Protein AF-A0A5C8BT16-F1 (afdb_monomer)

Sequence (75 aa):
LKQRSKIEPTIGLMKSKCRMDLNRLKGSIGDKLNATLAAIAYNLRMILRIIFYFIIYCLFLQSNQKNCQLVKTNW

Solvent-accessible surface area (backbone atoms only — not comparable to full-atom values): 4275 Å² total; per-residue (Å²): 114,80,70,59,66,69,49,47,62,56,52,53,44,43,34,68,76,46,42,53,79,64,70,87,48,78,60,73,67,27,52,52,50,43,52,52,51,32,53,51,52,56,56,49,52,54,54,51,51,52,52,51,53,49,51,54,50,53,54,50,52,54,55,51,54,53,52,54,51,54,55,66,73,73,112

pLDDT: mean 84.94, std 9.36, range [50.22, 97.19]

Secondary structure (DSSP, 8-state):
-TTHHHHHHHHHHHHHHTTTT---S-HHHHHHHHHHHHHHHHHHHHHHHHHHHHHHHHHHHHHHHHHHHHHHH--

Structure (mmCIF, N/CA/C/O backbone):
data_AF-A0A5C8BT16-F1
#
_entry.id   AF-A0A5C8BT16-F1
#
loop_
_atom_site.group_PDB
_atom_site.id
_atom_site.type_symbol
_atom_site.label_atom_id
_atom_site.label_alt_id
_atom_site.label_comp_id
_atom_site.label_asym_id
_atom_site.label_entity_id
_atom_site.label_seq_id
_atom_site.pdbx_PDB_ins_code
_atom_site.Cartn_x
_atom_site.Cartn_y
_atom_site.Cartn_z
_atom_site.occupancy
_atom_site.B_iso_or_equiv
_atom_site.auth_seq_id
_atom_site.auth_comp_id
_atom_site.auth_asym_id
_atom_site.auth_atom_id
_atom_site.pdbx_PDB_model_num
ATOM 1 N N . LEU A 1 1 ? -13.454 -10.033 -25.074 1.00 62.88 1 LEU A N 1
ATOM 2 C CA . LEU A 1 1 ? -13.267 -8.626 -24.629 1.00 62.88 1 LEU A CA 1
ATOM 3 C C . LEU A 1 1 ? -13.807 -8.318 -23.220 1.00 62.88 1 LEU A C 1
ATOM 5 O O . LEU A 1 1 ? -13.081 -7.689 -22.467 1.00 62.88 1 LEU A O 1
ATOM 9 N N . LYS A 1 2 ? -14.986 -8.814 -22.796 1.00 67.81 2 LYS A N 1
ATOM 10 C CA . LYS A 1 2 ? -15.606 -8.510 -21.475 1.00 67.81 2 LYS A CA 1
ATOM 11 C C . LYS A 1 2 ? -14.737 -8.712 -20.214 1.00 67.81 2 LYS A C 1
ATOM 13 O O . LYS A 1 2 ? -14.955 -8.029 -19.221 1.00 67.81 2 LYS A O 1
ATOM 18 N N . GLN A 1 3 ? -13.782 -9.647 -20.216 1.00 72.38 3 GLN A N 1
ATOM 19 C CA . GLN A 1 3 ? -12.943 -9.915 -19.035 1.00 72.38 3 GLN A CA 1
ATOM 20 C C . GLN A 1 3 ? -11.776 -8.924 -18.885 1.00 72.38 3 GLN A C 1
ATOM 22 O O . GLN A 1 3 ? -11.414 -8.573 -17.766 1.00 72.38 3 GLN A O 1
ATOM 27 N N . ARG A 1 4 ? -11.226 -8.420 -20.000 1.00 73.56 4 ARG A N 1
ATOM 28 C CA . ARG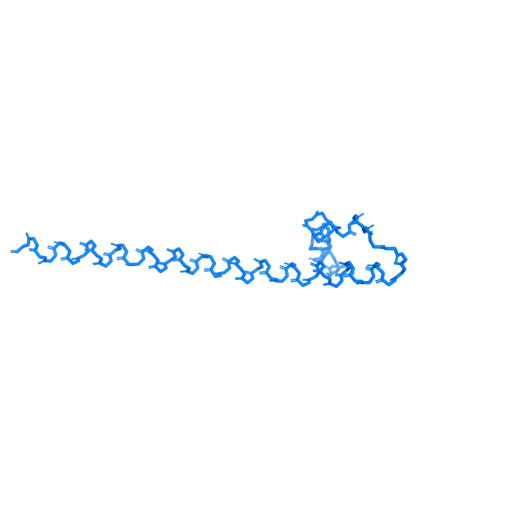 A 1 4 ? -10.128 -7.436 -19.992 1.00 73.56 4 ARG A CA 1
ATOM 29 C C . ARG A 1 4 ? -10.592 -6.096 -19.410 1.00 73.56 4 ARG A C 1
ATOM 31 O O . ARG A 1 4 ? -9.880 -5.502 -18.612 1.00 73.56 4 ARG A O 1
ATOM 38 N N . SER A 1 5 ? -11.839 -5.707 -19.671 1.00 80.44 5 SER A N 1
ATOM 39 C CA . SER A 1 5 ? -12.450 -4.489 -19.119 1.00 80.44 5 SER A CA 1
ATOM 40 C C . SER A 1 5 ? -12.514 -4.453 -17.586 1.00 80.44 5 SER A C 1
ATOM 42 O O . SER A 1 5 ? -12.566 -3.374 -17.012 1.00 80.44 5 SER A O 1
ATOM 44 N N . LYS A 1 6 ? -12.486 -5.609 -16.904 1.00 82.25 6 LYS A N 1
ATOM 45 C CA . LYS A 1 6 ? -12.485 -5.665 -15.431 1.00 82.25 6 LYS A CA 1
ATOM 46 C C . LYS A 1 6 ? -11.119 -5.339 -14.822 1.00 82.25 6 LYS A C 1
ATOM 48 O O . LYS A 1 6 ? -11.067 -4.844 -13.703 1.00 82.25 6 LYS A O 1
ATOM 53 N N . ILE A 1 7 ? -10.027 -5.622 -15.539 1.00 84.31 7 ILE A N 1
ATOM 54 C CA . ILE A 1 7 ? -8.656 -5.401 -15.049 1.00 84.31 7 ILE A CA 1
ATOM 55 C C . ILE A 1 7 ? -8.091 -4.039 -15.462 1.00 84.31 7 ILE A C 1
ATOM 57 O O . ILE A 1 7 ? -7.227 -3.510 -14.769 1.00 84.31 7 ILE A O 1
ATOM 61 N N . GLU A 1 8 ? -8.591 -3.455 -16.553 1.00 87.56 8 GLU A N 1
ATOM 62 C CA . GLU A 1 8 ? -8.207 -2.118 -17.023 1.00 87.56 8 GLU A CA 1
ATOM 63 C C . GLU A 1 8 ? -8.270 -1.028 -15.941 1.00 87.56 8 GLU A C 1
ATOM 65 O O . GLU A 1 8 ? -7.277 -0.312 -15.794 1.00 87.56 8 GLU A O 1
ATOM 70 N N . PRO A 1 9 ? -9.336 -0.914 -15.120 1.00 87.31 9 PRO A N 1
ATOM 71 C CA . PRO A 1 9 ? -9.362 0.083 -14.051 1.00 87.31 9 PRO A CA 1
ATOM 72 C C . PRO A 1 9 ? -8.260 -0.148 -13.009 1.00 87.31 9 PRO A C 1
ATOM 74 O O . PRO A 1 9 ? -7.645 0.810 -12.542 1.00 87.31 9 PRO A O 1
ATOM 77 N N . THR A 1 10 ? -7.945 -1.403 -12.676 1.00 86.19 10 THR A N 1
ATOM 78 C CA . THR A 1 10 ? -6.852 -1.731 -11.746 1.00 86.19 10 THR A CA 1
ATOM 79 C C . THR A 1 10 ? -5.488 -1.394 -12.356 1.00 86.19 10 THR A C 1
ATOM 81 O O . THR A 1 10 ? -4.625 -0.860 -11.662 1.00 86.19 10 THR A O 1
ATOM 84 N N . ILE A 1 11 ? -5.294 -1.634 -13.657 1.00 84.75 11 ILE A N 1
ATOM 85 C CA . ILE A 1 11 ? -4.066 -1.264 -14.378 1.00 84.75 11 ILE A CA 1
ATOM 86 C C . ILE A 1 11 ? -3.908 0.260 -14.443 1.00 84.75 11 ILE A C 1
ATOM 88 O O . ILE A 1 11 ? -2.834 0.768 -14.124 1.00 84.75 11 ILE A O 1
ATOM 92 N N . GLY A 1 12 ? -4.965 1.004 -14.781 1.00 87.00 12 GLY A N 1
ATOM 93 C CA . GLY A 1 12 ? -4.952 2.471 -14.769 1.00 87.00 12 GLY A CA 1
ATOM 94 C C . GLY A 1 12 ? -4.663 3.039 -13.376 1.00 87.00 12 GLY A C 1
ATOM 95 O O . GLY A 1 12 ? -3.876 3.975 -13.224 1.00 87.00 12 GLY A O 1
ATOM 96 N N . LEU A 1 13 ? -5.212 2.412 -12.332 1.00 83.62 13 LEU A N 1
ATOM 97 C CA . LEU A 1 13 ? -4.917 2.769 -10.949 1.00 83.62 13 LEU A CA 1
ATOM 98 C C . LEU A 1 13 ? -3.457 2.485 -10.577 1.00 83.62 13 LEU A C 1
ATOM 100 O O . LEU A 1 13 ? -2.838 3.317 -9.918 1.00 83.62 13 LEU A O 1
ATOM 104 N N . MET A 1 14 ? -2.894 1.343 -10.978 1.00 83.06 14 MET A N 1
ATOM 105 C CA . MET A 1 14 ? -1.477 1.030 -10.750 1.00 83.06 14 MET A CA 1
ATOM 106 C C . MET A 1 14 ? -0.560 2.028 -11.465 1.00 83.06 14 MET A C 1
ATOM 108 O O . MET A 1 14 ? 0.407 2.498 -10.866 1.00 83.06 14 MET A O 1
ATOM 112 N N . LYS A 1 15 ? -0.903 2.432 -12.691 1.00 82.94 15 LYS A N 1
ATOM 113 C CA . LYS A 1 15 ? -0.184 3.474 -13.432 1.00 82.94 15 LYS A CA 1
ATOM 114 C C . LYS A 1 15 ? -0.158 4.815 -12.699 1.00 82.94 15 LYS A C 1
ATOM 116 O O . LYS A 1 15 ? 0.921 5.321 -12.387 1.00 82.94 15 LYS A O 1
ATOM 121 N N . SER A 1 16 ? -1.330 5.303 -12.290 1.00 83.06 16 SER A N 1
ATOM 122 C CA . SER A 1 16 ? -1.477 6.592 -11.604 1.00 83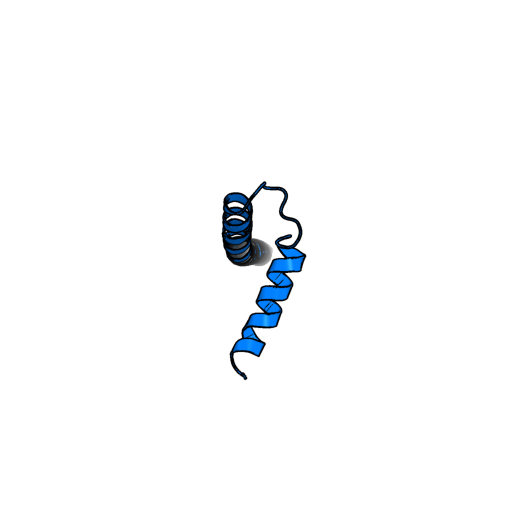.06 16 SER A CA 1
ATOM 123 C C . SER A 1 16 ? -0.977 6.582 -10.146 1.00 83.06 16 SER A C 1
ATOM 125 O O . SER A 1 16 ? -0.166 7.422 -9.756 1.00 83.06 16 SER A O 1
ATOM 127 N N . LYS A 1 17 ? -1.413 5.621 -9.314 1.00 79.50 17 LYS A N 1
ATOM 128 C CA . LYS A 1 17 ? -1.137 5.600 -7.860 1.00 79.50 17 LYS A CA 1
ATOM 129 C C . LYS A 1 17 ? 0.164 4.925 -7.456 1.00 79.50 17 LYS A C 1
ATOM 131 O O . LYS A 1 17 ? 0.666 5.218 -6.371 1.00 79.50 17 LYS A O 1
ATOM 136 N N . CYS A 1 18 ? 0.683 4.002 -8.259 1.00 78.00 18 CYS A N 1
ATOM 137 C CA . CYS A 1 18 ? 1.991 3.394 -8.004 1.00 78.00 18 CYS A CA 1
ATOM 138 C C . CYS A 1 18 ? 3.092 4.022 -8.867 1.00 78.00 18 CYS A C 1
ATOM 140 O O . CYS A 1 18 ? 4.204 3.508 -8.873 1.00 78.00 18 CYS A O 1
ATOM 142 N N . ARG A 1 19 ? 2.800 5.145 -9.550 1.00 75.75 19 ARG A N 1
ATOM 143 C CA . ARG A 1 19 ? 3.749 5.904 -10.383 1.00 75.75 19 ARG A CA 1
ATOM 144 C C . ARG A 1 19 ? 4.465 5.023 -11.411 1.00 75.75 19 ARG A C 1
ATOM 146 O O . ARG A 1 19 ? 5.620 5.273 -11.745 1.00 75.75 19 ARG A O 1
ATOM 153 N N . MET A 1 20 ? 3.769 4.012 -11.931 1.00 79.50 20 MET A N 1
ATOM 154 C CA . MET A 1 20 ? 4.322 3.138 -12.968 1.00 79.50 20 MET A CA 1
ATOM 155 C C . MET A 1 20 ? 4.631 3.929 -14.252 1.00 79.50 20 MET A C 1
ATOM 157 O O . MET A 1 20 ? 5.532 3.547 -14.988 1.00 79.50 20 MET A O 1
ATOM 161 N N . ASP A 1 21 ? 3.947 5.061 -14.468 1.00 75.00 21 ASP A N 1
ATOM 162 C CA . ASP A 1 21 ? 4.174 5.979 -15.596 1.00 75.00 21 ASP A CA 1
ATOM 163 C C . ASP A 1 21 ? 5.449 6.836 -15.460 1.00 75.00 21 ASP A C 1
ATOM 165 O O . ASP A 1 21 ? 5.875 7.466 -16.423 1.00 75.00 21 ASP A O 1
ATOM 169 N N . LEU A 1 22 ? 6.074 6.879 -14.277 1.00 75.56 22 LEU A N 1
ATOM 1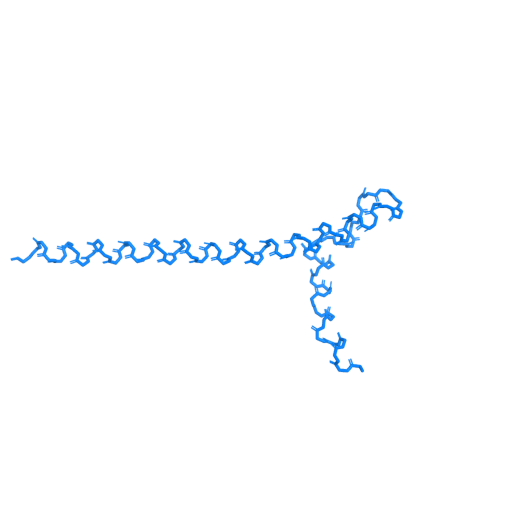70 C CA . LEU A 1 22 ? 7.288 7.658 -14.019 1.00 75.56 22 LEU A CA 1
ATOM 171 C C . LEU A 1 22 ? 8.429 6.725 -13.615 1.00 75.56 22 LEU A C 1
ATOM 173 O O . LEU A 1 22 ? 8.852 6.710 -12.455 1.00 75.56 22 LEU A O 1
ATOM 177 N N . ASN A 1 23 ? 8.934 5.943 -14.571 1.00 81.06 23 ASN A N 1
ATOM 178 C CA . ASN A 1 23 ? 10.119 5.135 -14.323 1.00 81.06 23 ASN A CA 1
ATOM 179 C C . ASN A 1 23 ? 11.373 6.027 -14.236 1.00 81.06 23 ASN A C 1
ATOM 181 O O . ASN A 1 23 ? 11.781 6.658 -15.207 1.00 81.06 23 ASN A O 1
ATOM 185 N N . ARG A 1 24 ? 11.989 6.074 -13.049 1.00 80.75 24 ARG A N 1
ATOM 186 C CA . ARG A 1 24 ? 13.256 6.785 -12.789 1.00 80.75 24 ARG A CA 1
ATOM 187 C C . ARG A 1 24 ? 14.486 5.888 -12.962 1.00 80.75 24 ARG A C 1
ATOM 189 O O . ARG A 1 24 ? 15.611 6.371 -12.870 1.00 80.75 24 ARG A O 1
ATOM 196 N N . LEU A 1 25 ? 14.275 4.589 -13.163 1.00 82.38 25 LEU A N 1
ATOM 197 C CA . LEU A 1 25 ? 15.316 3.584 -13.340 1.00 82.38 25 LEU A CA 1
ATOM 198 C C . LEU A 1 25 ? 15.659 3.465 -14.828 1.00 82.38 25 LEU A C 1
ATOM 200 O O . LEU A 1 25 ? 14.776 3.429 -15.681 1.00 82.38 25 LEU A O 1
ATOM 204 N N . LYS A 1 26 ? 16.951 3.391 -15.151 1.00 85.88 26 LYS A N 1
ATOM 205 C CA . LYS A 1 26 ? 17.427 3.396 -16.538 1.00 85.88 26 LYS A CA 1
ATOM 206 C C . LYS A 1 26 ? 17.304 2.011 -17.187 1.00 85.88 26 LYS A C 1
ATOM 208 O O . LYS A 1 26 ? 17.764 1.016 -16.631 1.00 85.88 26 LYS A O 1
ATOM 213 N N . GLY A 1 27 ? 16.774 1.981 -18.409 1.00 89.75 27 GLY A N 1
ATOM 214 C CA . GLY A 1 27 ? 16.763 0.805 -19.281 1.00 89.75 27 GLY A CA 1
ATOM 215 C C . GLY A 1 27 ? 15.704 -0.249 -18.940 1.00 89.75 27 GLY A C 1
ATOM 216 O O . GLY A 1 27 ? 14.969 -0.140 -17.961 1.00 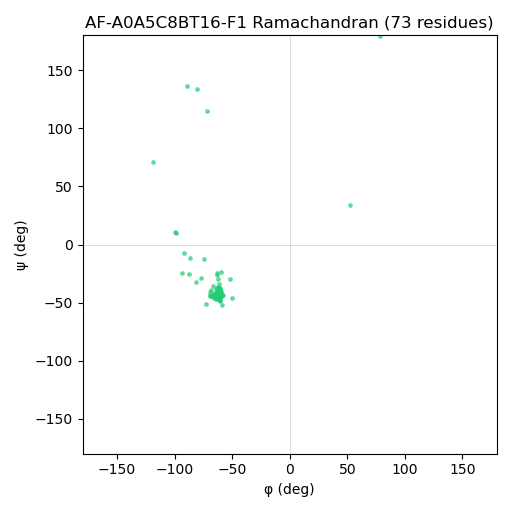89.75 27 GLY A O 1
ATOM 217 N N . SER A 1 28 ? 15.682 -1.317 -19.742 1.00 88.38 28 SER A N 1
ATOM 218 C CA . SER A 1 28 ? 14.651 -2.369 -19.694 1.00 88.38 28 SER A CA 1
ATOM 219 C C . S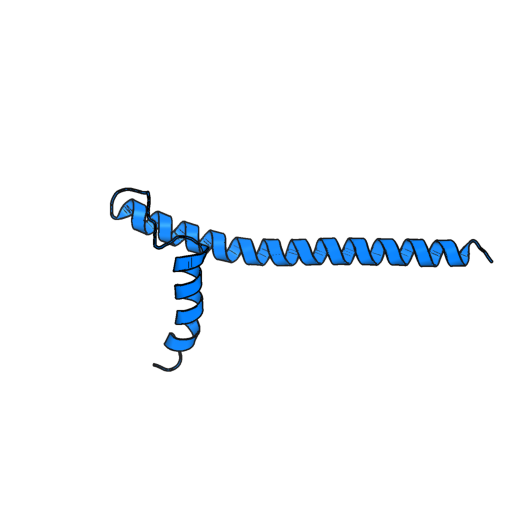ER A 1 28 ? 14.611 -3.152 -18.379 1.00 88.38 28 SER A C 1
ATOM 221 O O . SER A 1 28 ? 13.573 -3.689 -17.995 1.00 88.38 28 SER A O 1
ATOM 223 N N . ILE A 1 29 ? 15.738 -3.224 -17.668 1.00 91.75 29 ILE A N 1
ATOM 224 C CA . ILE A 1 29 ? 15.822 -3.825 -16.332 1.00 91.75 29 ILE A CA 1
ATOM 225 C C . ILE A 1 29 ? 15.087 -2.939 -15.320 1.00 91.75 29 ILE A C 1
ATOM 227 O O . ILE A 1 29 ? 14.313 -3.443 -14.507 1.00 91.75 29 ILE A O 1
ATOM 231 N N . GLY A 1 30 ? 15.280 -1.621 -15.413 1.00 89.94 30 GLY A N 1
ATOM 232 C CA . GLY A 1 30 ? 14.586 -0.638 -14.591 1.00 89.94 30 GLY A CA 1
ATOM 233 C C . GLY A 1 30 ? 13.074 -0.676 -14.788 1.00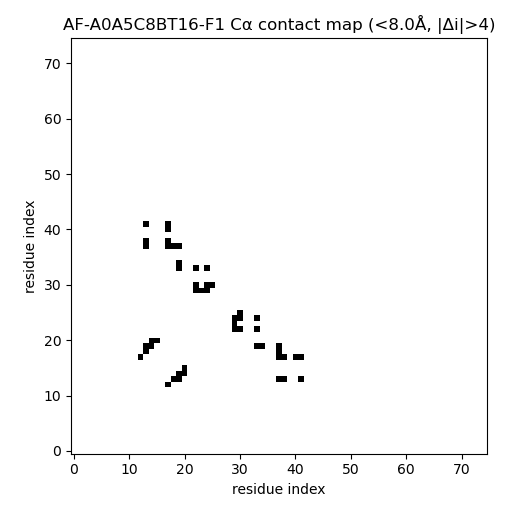 89.94 30 GLY A C 1
ATOM 234 O O . GLY A 1 30 ? 12.339 -0.675 -13.805 1.00 89.94 30 GLY A O 1
ATOM 235 N N . ASP A 1 31 ? 12.611 -0.804 -16.034 1.00 88.00 31 ASP A N 1
ATOM 236 C CA . ASP A 1 31 ? 11.178 -0.912 -16.345 1.00 88.00 31 ASP A CA 1
ATOM 237 C C . ASP A 1 31 ? 10.539 -2.140 -15.681 1.00 88.00 31 ASP A C 1
ATOM 239 O O . ASP A 1 31 ? 9.473 -2.047 -15.066 1.00 88.00 31 ASP A O 1
ATOM 243 N N . LYS A 1 32 ? 11.221 -3.294 -15.748 1.00 90.38 32 LYS A N 1
ATOM 244 C CA . LYS A 1 32 ? 10.765 -4.537 -15.105 1.00 90.38 32 LYS A CA 1
ATOM 245 C C . LYS A 1 32 ? 10.693 -4.386 -13.588 1.00 90.38 32 LYS A C 1
ATOM 247 O O . LYS A 1 32 ? 9.696 -4.784 -12.992 1.00 90.38 32 LYS A O 1
ATOM 252 N N . LEU A 1 33 ? 11.719 -3.794 -12.976 1.00 91.12 33 LEU A N 1
ATOM 253 C CA . LEU A 1 33 ? 11.757 -3.555 -11.532 1.00 91.12 33 LEU A CA 1
ATOM 254 C C . LEU A 1 33 ? 10.675 -2.571 -11.081 1.00 91.12 33 LEU A C 1
ATOM 256 O O . LEU A 1 33 ? 10.022 -2.802 -10.068 1.00 91.12 33 LEU A O 1
ATOM 260 N N . ASN A 1 34 ? 10.442 -1.499 -11.840 1.00 90.12 34 ASN A N 1
ATOM 261 C CA . ASN A 1 34 ? 9.387 -0.539 -11.529 1.00 90.12 34 ASN A CA 1
ATOM 262 C C . ASN A 1 34 ? 8.005 -1.211 -11.563 1.00 90.12 34 ASN A C 1
ATOM 264 O O . ASN A 1 34 ? 7.192 -1.018 -10.659 1.00 90.12 34 ASN A O 1
ATOM 268 N N . ALA A 1 35 ? 7.758 -2.062 -12.565 1.00 89.62 35 ALA A N 1
ATOM 269 C CA . ALA A 1 35 ? 6.509 -2.806 -12.679 1.00 89.62 35 ALA A CA 1
ATOM 270 C C . ALA A 1 35 ? 6.302 -3.800 -11.520 1.00 89.62 35 ALA A C 1
ATOM 272 O O . ALA A 1 35 ? 5.206 -3.863 -10.955 1.00 89.62 35 ALA A O 1
ATOM 273 N N . THR A 1 36 ? 7.340 -4.550 -11.126 1.00 90.75 36 THR A N 1
ATOM 274 C CA . THR A 1 36 ? 7.244 -5.518 -10.020 1.00 90.75 36 THR A CA 1
ATOM 275 C C . THR A 1 36 ? 7.064 -4.830 -8.670 1.00 90.75 36 THR A C 1
ATOM 277 O O . THR A 1 36 ? 6.174 -5.217 -7.911 1.00 90.75 36 THR A O 1
ATOM 280 N N . LEU A 1 37 ? 7.825 -3.768 -8.379 1.00 89.69 37 LEU A N 1
ATOM 281 C CA . LEU A 1 37 ? 7.660 -2.992 -7.146 1.00 89.69 37 LEU A CA 1
ATOM 282 C C . LEU A 1 37 ? 6.274 -2.348 -7.062 1.00 89.69 37 LEU A C 1
ATOM 284 O O . LEU A 1 37 ? 5.654 -2.381 -6.001 1.00 89.69 37 LEU A O 1
ATOM 288 N N . ALA A 1 38 ? 5.760 -1.800 -8.165 1.00 89.50 38 ALA A N 1
ATOM 289 C CA . ALA A 1 38 ? 4.426 -1.209 -8.200 1.00 89.50 38 ALA A CA 1
ATOM 290 C C . ALA A 1 38 ? 3.321 -2.237 -7.889 1.00 89.50 38 ALA A C 1
ATOM 292 O O . ALA A 1 38 ? 2.380 -1.916 -7.155 1.00 89.50 38 ALA A O 1
ATOM 293 N N . ALA A 1 39 ? 3.449 -3.469 -8.394 1.00 89.06 39 ALA A N 1
ATOM 294 C CA . ALA A 1 39 ? 2.528 -4.564 -8.091 1.00 89.06 39 ALA A CA 1
ATOM 295 C C . ALA A 1 39 ? 2.605 -4.991 -6.612 1.00 89.06 39 ALA A C 1
ATOM 297 O O . ALA A 1 39 ? 1.576 -5.122 -5.946 1.00 89.06 39 ALA A O 1
ATOM 298 N N . ILE A 1 40 ? 3.818 -5.136 -6.068 1.00 91.56 40 ILE A N 1
ATOM 299 C CA . ILE A 1 40 ? 4.034 -5.466 -4.650 1.00 91.56 40 ILE A CA 1
ATOM 300 C C . ILE A 1 40 ? 3.448 -4.372 -3.748 1.00 91.56 40 ILE A C 1
ATOM 302 O O . ILE A 1 40 ? 2.700 -4.669 -2.818 1.00 91.56 40 ILE A O 1
ATOM 306 N N . ALA A 1 41 ? 3.722 -3.100 -4.048 1.00 89.75 41 ALA A N 1
ATOM 307 C CA . ALA A 1 41 ? 3.220 -1.964 -3.282 1.00 89.75 41 ALA A CA 1
ATOM 308 C C . ALA A 1 41 ? 1.685 -1.878 -3.299 1.00 89.75 41 ALA A C 1
ATOM 310 O O . ALA A 1 41 ? 1.072 -1.525 -2.288 1.00 89.75 41 ALA A O 1
ATOM 311 N N . TYR A 1 42 ? 1.050 -2.217 -4.427 1.00 89.19 42 TYR A N 1
ATOM 312 C CA . TYR A 1 42 ? -0.407 -2.282 -4.526 1.00 89.19 42 TYR A CA 1
ATOM 313 C C . TYR A 1 42 ? -0.991 -3.329 -3.566 1.00 89.19 42 TYR A C 1
ATOM 315 O O . TYR A 1 42 ? -1.903 -3.011 -2.799 1.00 89.19 42 TYR A O 1
ATOM 323 N N . ASN A 1 43 ? -0.419 -4.535 -3.548 1.00 90.19 43 ASN A N 1
ATOM 324 C CA . ASN A 1 43 ? -0.847 -5.611 -2.651 1.00 90.19 43 ASN A CA 1
ATOM 325 C C . ASN A 1 43 ? -0.593 -5.259 -1.178 1.00 90.19 43 ASN A C 1
ATOM 327 O O . ASN A 1 43 ? -1.477 -5.420 -0.336 1.00 90.19 43 ASN A O 1
ATOM 331 N N . LEU A 1 44 ? 0.577 -4.693 -0.869 1.00 92.31 44 LEU A N 1
ATOM 332 C CA . LEU A 1 44 ? 0.932 -4.281 0.488 1.00 92.31 44 LEU A CA 1
ATOM 333 C C . LEU A 1 44 ? -0.031 -3.218 1.034 1.00 92.31 44 LEU A C 1
ATOM 335 O O . LEU A 1 44 ? -0.429 -3.275 2.194 1.00 92.31 44 LEU A O 1
ATOM 339 N N . ARG A 1 45 ? -0.478 -2.278 0.191 1.00 90.56 45 ARG A N 1
ATOM 340 C CA . ARG A 1 45 ? -1.454 -1.251 0.581 1.00 90.56 45 ARG A CA 1
ATOM 341 C C . ARG A 1 45 ? -2.798 -1.849 1.008 1.00 90.56 45 ARG A C 1
ATOM 343 O O . ARG A 1 45 ? -3.436 -1.294 1.901 1.00 90.56 45 ARG A O 1
ATOM 350 N N . MET A 1 46 ? -3.228 -2.954 0.398 1.00 90.62 46 MET A N 1
ATOM 351 C CA . MET A 1 46 ? -4.461 -3.646 0.796 1.00 90.62 46 MET A CA 1
ATOM 352 C C . MET A 1 46 ? -4.308 -4.310 2.163 1.00 90.62 46 MET A C 1
ATOM 354 O O . MET A 1 46 ? -5.166 -4.131 3.024 1.00 90.62 46 MET A O 1
ATOM 358 N N . ILE A 1 47 ? -3.182 -4.988 2.392 1.00 94.69 47 ILE A N 1
ATOM 359 C CA . ILE A 1 47 ? -2.867 -5.614 3.683 1.00 94.69 47 ILE A CA 1
ATOM 360 C C . ILE A 1 47 ? -2.806 -4.553 4.790 1.00 94.69 47 ILE A C 1
ATOM 362 O O . ILE A 1 47 ? -3.476 -4.683 5.812 1.00 94.69 47 ILE A O 1
ATOM 366 N N . LEU A 1 48 ? -2.076 -3.457 4.561 1.00 94.94 48 LEU A N 1
ATOM 367 C CA . LEU A 1 48 ? -1.959 -2.355 5.520 1.00 94.94 48 LEU A CA 1
ATOM 368 C C . LEU A 1 48 ? -3.313 -1.715 5.840 1.00 94.94 48 LEU A C 1
ATOM 370 O O . LEU A 1 48 ? -3.571 -1.364 6.988 1.00 94.94 48 LEU A O 1
ATOM 374 N N . ARG A 1 49 ? -4.201 -1.590 4.847 1.00 95.06 49 ARG A N 1
ATOM 375 C CA . ARG A 1 49 ? -5.555 -1.072 5.057 1.00 95.06 49 ARG A CA 1
ATOM 376 C C . ARG A 1 49 ? -6.365 -1.976 5.989 1.00 95.06 49 ARG A C 1
ATOM 378 O O 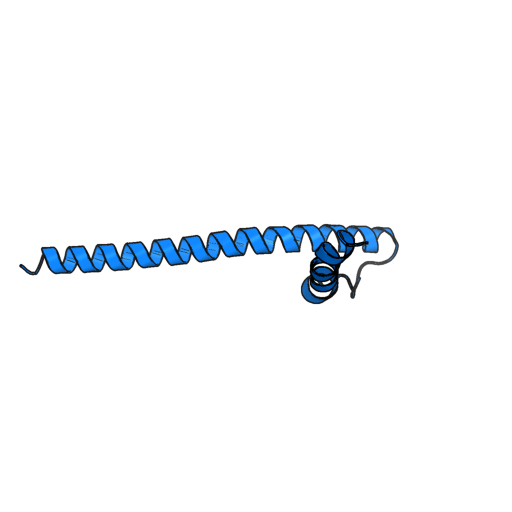. ARG A 1 49 ? -7.040 -1.462 6.874 1.00 95.06 49 ARG A O 1
ATOM 385 N N . ILE A 1 50 ? -6.286 -3.294 5.814 1.00 95.88 50 ILE A N 1
ATOM 386 C CA . ILE A 1 50 ? -6.977 -4.259 6.683 1.00 95.88 50 ILE A CA 1
ATOM 387 C C . ILE A 1 50 ? -6.437 -4.168 8.111 1.00 95.88 50 ILE A C 1
ATOM 389 O O . ILE A 1 50 ? -7.222 -4.050 9.048 1.00 95.88 50 ILE A O 1
ATOM 393 N N . ILE A 1 51 ? -5.110 -4.150 8.272 1.00 97.00 51 ILE A N 1
ATOM 394 C CA . ILE A 1 51 ? -4.463 -4.004 9.583 1.00 97.00 51 ILE A CA 1
ATOM 395 C C . ILE A 1 51 ? -4.914 -2.706 10.265 1.00 97.00 51 ILE A C 1
ATOM 397 O O . ILE A 1 51 ? -5.257 -2.714 11.443 1.00 97.00 51 ILE A O 1
ATOM 401 N N . PHE A 1 52 ? -4.974 -1.597 9.526 1.00 97.19 52 PHE A N 1
ATOM 402 C CA . PHE A 1 52 ? -5.410 -0.312 10.066 1.00 97.19 52 PHE A CA 1
ATOM 403 C C . PHE A 1 52 ? -6.862 -0.348 10.567 1.00 97.19 52 PHE A C 1
ATOM 405 O O . PHE A 1 52 ? -7.139 0.088 11.685 1.00 97.19 52 PHE A O 1
ATOM 412 N N . TYR A 1 53 ? -7.784 -0.922 9.787 1.00 96.69 53 TYR A N 1
ATOM 413 C CA . TYR A 1 53 ? -9.172 -1.097 10.229 1.00 96.69 53 TYR A CA 1
ATOM 414 C C . TYR A 1 53 ? -9.290 -2.033 11.430 1.00 96.69 53 TYR A C 1
ATOM 416 O O . TYR A 1 53 ? -10.078 -1.763 12.333 1.00 96.69 53 TYR A O 1
ATOM 424 N N . PHE A 1 54 ? -8.489 -3.098 11.467 1.00 96.56 54 PHE A N 1
ATOM 425 C CA . PHE A 1 54 ? -8.450 -4.014 12.599 1.00 96.56 54 PHE A CA 1
ATOM 426 C C . PHE A 1 54 ? -8.004 -3.306 13.885 1.00 96.56 54 PHE A C 1
ATOM 428 O O . PHE A 1 54 ? -8.669 -3.430 14.909 1.00 96.56 54 PHE A O 1
ATOM 435 N N . ILE A 1 55 ? -6.949 -2.487 13.825 1.00 96.94 55 ILE A N 1
ATOM 436 C CA . ILE A 1 55 ? -6.477 -1.700 14.975 1.00 96.94 55 ILE A CA 1
ATOM 437 C C . ILE A 1 55 ? -7.569 -0.744 15.469 1.00 96.94 55 ILE A C 1
ATOM 439 O O . ILE A 1 55 ? -7.853 -0.712 16.665 1.00 96.94 55 ILE A O 1
ATOM 443 N N . ILE A 1 56 ? -8.215 0.002 14.565 1.00 96.62 56 ILE A N 1
ATOM 444 C CA . ILE A 1 56 ? -9.311 0.916 14.930 1.00 96.62 56 ILE A CA 1
ATOM 445 C C . ILE A 1 56 ? -10.455 0.153 15.600 1.00 96.62 56 ILE A C 1
ATOM 447 O O . ILE A 1 56 ? -10.971 0.592 16.626 1.00 96.62 56 ILE A O 1
ATOM 451 N N . TYR A 1 57 ? -10.832 -1.000 15.049 1.00 96.44 57 TYR A N 1
ATOM 452 C CA . TYR A 1 57 ? -11.881 -1.840 15.610 1.00 96.44 57 TYR A CA 1
ATOM 453 C C . TYR A 1 57 ? -11.520 -2.343 17.016 1.00 96.44 57 TYR A C 1
ATOM 455 O O . TYR A 1 57 ? -12.332 -2.233 17.935 1.00 96.44 57 TYR A O 1
ATOM 463 N N . CYS A 1 58 ? -10.287 -2.813 17.226 1.00 95.00 58 CYS A N 1
ATOM 464 C CA . CYS A 1 58 ? -9.806 -3.224 18.544 1.00 95.00 58 CYS A CA 1
ATOM 465 C C . CYS A 1 58 ? -9.830 -2.071 19.559 1.00 95.00 58 CYS A C 1
ATOM 467 O O . CYS A 1 58 ? -10.300 -2.262 20.681 1.00 95.00 58 CYS A O 1
ATOM 469 N N . LEU A 1 59 ? -9.376 -0.873 19.176 1.00 95.00 59 LEU A N 1
ATOM 470 C CA . LEU A 1 59 ? -9.418 0.311 20.042 1.00 95.00 59 LEU A CA 1
ATOM 471 C C . LEU A 1 59 ? -10.859 0.711 20.385 1.00 95.00 59 LEU A C 1
ATOM 473 O O . LEU A 1 59 ? -11.158 1.036 21.534 1.00 95.00 59 LEU A O 1
ATOM 477 N N . PHE A 1 60 ? -11.768 0.642 19.412 1.00 95.06 60 PHE A N 1
ATOM 478 C CA . PHE A 1 60 ? -13.187 0.903 19.633 1.00 95.06 60 PHE A CA 1
ATOM 479 C C . PHE A 1 60 ? -13.788 -0.088 20.636 1.00 95.06 60 PHE A C 1
ATOM 481 O O . PHE A 1 60 ? -14.454 0.324 21.586 1.00 95.06 60 PHE 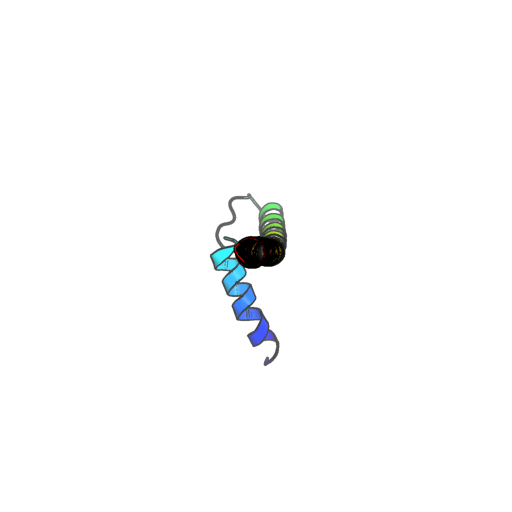A O 1
ATOM 488 N N . LEU A 1 61 ? -13.514 -1.387 20.486 1.00 92.38 61 LEU A N 1
ATOM 489 C CA . LEU A 1 61 ? -13.973 -2.402 21.435 1.00 92.38 61 LEU A CA 1
ATOM 490 C C . LEU A 1 61 ? -13.424 -2.164 22.847 1.00 92.38 61 LEU A C 1
ATOM 492 O O . LEU A 1 61 ? -14.187 -2.230 23.808 1.00 92.38 61 LEU A O 1
ATOM 496 N N . GLN A 1 62 ? -12.138 -1.833 22.985 1.00 91.38 62 GLN A N 1
ATOM 497 C CA . GLN A 1 62 ? -11.534 -1.527 24.287 1.00 91.38 62 GLN A CA 1
ATOM 498 C C . GLN A 1 62 ? -12.210 -0.336 24.975 1.00 91.38 62 GLN A C 1
ATOM 500 O O . GLN A 1 62 ? -12.466 -0.387 26.178 1.00 91.38 62 GLN A O 1
ATOM 505 N N . SER A 1 63 ? -12.536 0.720 24.227 1.00 86.19 63 SER A N 1
ATOM 506 C CA . SER A 1 63 ? -13.256 1.881 24.760 1.00 86.19 63 SER A CA 1
ATOM 507 C C . SER A 1 63 ? -14.661 1.512 25.248 1.00 86.19 63 SER A C 1
ATOM 509 O O . SER A 1 63 ? -15.066 1.937 26.328 1.00 86.19 63 SER A O 1
ATOM 511 N N . ASN A 1 64 ? -15.381 0.660 24.510 1.00 83.75 64 ASN A N 1
ATOM 512 C CA . ASN A 1 64 ? -16.702 0.179 24.926 1.00 83.75 64 ASN A CA 1
ATOM 513 C C . ASN A 1 64 ? -16.633 -0.691 26.191 1.00 83.75 64 ASN A C 1
ATOM 515 O O . ASN A 1 64 ? -17.429 -0.496 27.104 1.00 83.75 64 ASN A O 1
ATOM 519 N N . GLN A 1 65 ? -15.657 -1.600 26.288 1.00 83.00 65 GLN A N 1
ATOM 520 C CA . GLN A 1 65 ? -15.464 -2.438 27.480 1.00 83.00 65 GLN A CA 1
ATOM 521 C C . GLN A 1 65 ? -15.210 -1.596 28.739 1.00 83.00 65 GLN A C 1
ATOM 523 O O . GLN A 1 65 ? -15.839 -1.829 29.772 1.00 83.00 65 GLN A O 1
ATOM 528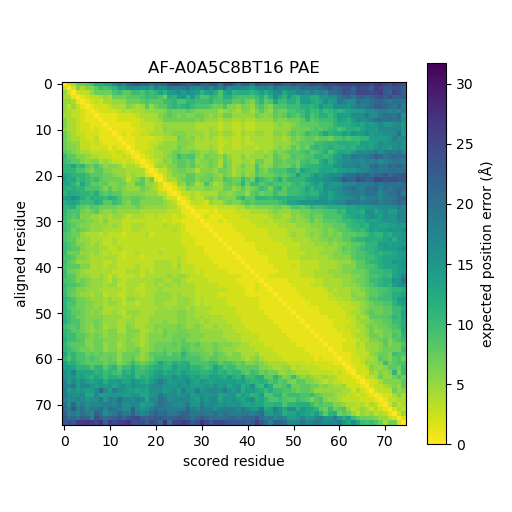 N N . LYS A 1 66 ? -14.351 -0.571 28.642 1.00 78.75 66 LYS A N 1
ATOM 529 C CA . LYS A 1 66 ? -14.084 0.362 29.749 1.00 78.75 66 LYS A CA 1
ATOM 530 C C . LYS A 1 66 ? -15.348 1.107 30.186 1.00 78.75 66 LYS A C 1
ATOM 532 O O . LYS A 1 66 ? -15.628 1.163 31.378 1.00 78.75 66 LYS A O 1
ATOM 537 N N . ASN A 1 67 ? -16.142 1.612 29.239 1.00 74.38 67 ASN A N 1
ATOM 538 C CA . ASN A 1 67 ? -17.409 2.288 29.541 1.00 74.38 67 ASN A CA 1
ATOM 539 C C . ASN A 1 67 ? -18.407 1.359 30.248 1.00 74.38 67 ASN A C 1
ATOM 541 O O . ASN A 1 67 ? -19.009 1.748 31.245 1.00 74.38 67 ASN A O 1
ATOM 545 N N . CYS A 1 68 ? -18.552 0.114 29.786 1.00 69.62 68 CYS A N 1
ATOM 546 C CA . CYS A 1 68 ? -19.419 -0.866 30.441 1.00 69.62 68 CYS A CA 1
ATOM 547 C C . CYS A 1 68 ? -18.948 -1.211 31.862 1.00 69.62 68 CYS A C 1
ATOM 549 O O . CYS A 1 68 ? -19.777 -1.409 32.750 1.00 69.62 68 CYS A O 1
ATOM 551 N N . GLN A 1 69 ? -17.635 -1.288 32.091 1.00 74.00 69 GLN A N 1
ATOM 552 C CA . GLN A 1 69 ? -17.085 -1.559 33.417 1.00 74.00 69 GLN A CA 1
ATOM 553 C C . GLN A 1 69 ? -17.295 -0.382 34.377 1.00 74.00 69 GLN A C 1
ATOM 555 O O . GLN A 1 69 ? -17.704 -0.616 35.508 1.00 74.00 69 GLN A O 1
ATOM 560 N N . LEU A 1 70 ? -17.120 0.861 33.912 1.00 70.56 70 LEU A N 1
ATOM 561 C CA . LEU A 1 70 ? -17.425 2.066 34.694 1.00 70.56 70 LEU A CA 1
ATOM 562 C C . LEU A 1 70 ? -18.900 2.127 35.109 1.00 70.56 70 LEU A C 1
ATOM 564 O O . LEU A 1 70 ? -19.204 2.486 36.240 1.00 70.56 70 LEU A O 1
ATOM 568 N N . VAL A 1 71 ? -19.823 1.745 34.219 1.00 78.19 71 VAL A N 1
ATOM 569 C CA . VAL A 1 71 ? -21.247 1.660 34.574 1.00 78.19 71 VAL A CA 1
ATOM 570 C C . VAL A 1 71 ? -21.466 0.613 35.664 1.00 78.19 71 VAL A C 1
ATOM 572 O O . VAL A 1 71 ? -22.136 0.920 36.637 1.00 78.19 71 VAL A O 1
ATOM 575 N N . LYS A 1 72 ? -20.874 -0.586 35.563 1.00 73.44 72 LYS A N 1
ATOM 576 C CA . LYS A 1 72 ? -21.027 -1.640 36.586 1.00 73.44 72 LYS A CA 1
ATOM 577 C C . LYS A 1 72 ? -20.488 -1.261 37.967 1.00 73.44 72 LYS A C 1
ATOM 579 O O . LYS A 1 72 ? -20.989 -1.790 38.945 1.00 73.44 72 LYS A O 1
ATOM 584 N N . THR A 1 73 ? -19.465 -0.413 38.048 1.00 70.50 73 THR A N 1
ATOM 585 C CA . THR A 1 73 ? -18.873 0.018 39.327 1.00 70.50 73 THR A CA 1
ATOM 586 C C . THR A 1 73 ? -19.571 1.224 39.955 1.00 70.50 73 THR A C 1
ATOM 588 O O . THR A 1 73 ? -19.258 1.563 41.089 1.00 70.50 73 THR A O 1
ATOM 591 N N . ASN A 1 74 ? -20.457 1.898 39.214 1.00 66.00 74 ASN A N 1
ATOM 592 C CA . ASN A 1 74 ? -21.184 3.094 39.658 1.00 66.00 74 ASN A CA 1
ATOM 593 C C . ASN A 1 74 ? -22.623 2.795 40.139 1.00 66.00 74 ASN A C 1
ATOM 595 O O . ASN A 1 74 ? -23.386 3.733 40.363 1.00 66.00 74 ASN A O 1
ATOM 599 N N . TRP A 1 75 ? -22.982 1.516 40.289 1.00 50.22 75 TRP A N 1
ATOM 600 C CA . TRP A 1 75 ? -24.173 1.028 40.999 1.00 50.22 75 TRP A CA 1
ATOM 601 C C . TRP A 1 75 ? -23.728 0.257 42.239 1.00 50.22 75 TRP A C 1
ATOM 603 O O . TRP A 1 75 ? -24.490 0.270 43.228 1.00 50.22 75 TRP A O 1
#

Radius of gyration: 21.83 Å; Cα contacts (8 Å, |Δi|>4): 25; chains: 1; bounding box: 42×18×66 Å

Foldseek 3Di:
DVVVVVCVVVVVCLVPVLVLVDQPDDDPVSNVVSVVVSVVVVVVVVVVVVVVVVVVVVVVVVVVVVVVVVVVVVD

Mean predicted aligned error: 7.94 Å